Protein 1TCE (pdb70)

Radius of gyration: 13.01 Å; Cα contacts (8 Å, |Δi|>4): 260; chains: 2; bounding box: 36×29×28 Å

InterPro domains:
  IPR000980 SH2 domain [PF00017] (488-559)
  IPR000980 SH2 domain [PS50001] (488-579)
  IPR000980 SH2 domain [SM00252] (486-565)
  IPR006019 Phosphotyrosine interaction domain, Shc-like [PR00629] (157-172)
  IPR006019 Phosphotyrosine interaction domain, Shc-like [PR00629] (175-197)
  IPR006019 Phosphotyrosine interaction domain, Shc-like [PR00629] (200-211)
  IPR006019 Phosphotyrosine interaction domain, Shc-like [PR00629] (228-237)
  IPR006019 Phosphotyrosine interaction domain, Shc-like [PR00629] (251-279)
  IPR006019 Phosphotyrosine interaction domain, Shc-like [PR00629] (286-312)
  IPR006019 Phosphotyrosine interaction domain, Shc-like [cd01209] (146-317)
  IPR006020 PTB/PI domain [PF00640] (162-317)
  IPR006020 PTB/PI domain [PS01179] (156-339)
  IPR006020 PTB/PI domain [SM00462] (157-321)
  IPR011993 PH-like domain superfamily [G3DSA:2.30.29.30] (145-311)
  IPR035676 SH2 adaptor protein C, SH2 domain [cd09925] (480-583)
  IPR036860 SH2 domain superfamily [G3DSA:3.30.505.10] (480-583)
  IPR036860 SH2 domain superfamily [SSF55550] (471-576)
  IPR051235 Centrosomal Protein 152/SHC-Transforming Protein [PTHR10337] (5-363)

Nearest PDB structures (foldseek):
  1tce-assembly1_A  TM=1.009E+00  e=2.335E-24  Homo sapiens
  1mil-assembly1_A  TM=8.788E-01  e=1.804E-14  Homo sapiens
  6kc4-assembly6_K  TM=8.870E-01  e=4.475E-08  Homo sapiens
  7t1l-assembly1_A  TM=8.896E-01  e=7.047E-08  Homo sapiens
  2kk6-assembly1_A  TM=8.818E-01  e=2.123E-07  Homo sapiens

Secondary structure (DSSP, 8-state):
--HHHH-SSB--S--HHHHHHH--STTEE-EEE-SSSTT-EEEEEESSS-EEEE-SS-TTS--B-SS-B-SSHHHHHHHHHHHT-B--SSS---B--EE----S---/-------TT----

Structure (mmCIF, N/CA/C/O backbone):
data_1TCE
#
_entry.id   1TCE
#
_cell.length_a   1.000
_cell.length_b   1.000
_cell.length_c   1.000
_cell.angle_alpha   90.00
_cell.angle_beta   90.00
_cell.angle_gamma   90.00
#
_symmetry.space_group_name_H-M   'P 1'
#
loop_
_entity.id
_entity.type
_entity.pdbx_description
1 polymer SHC
2 polymer 'PHOSPHOPEPTIDE OF THE ZETA CHAIN OF T CELL RECEPTOR'
#
loop_
_atom_site.group_PDB
_atom_site.id
_atom_site.type_symbol
_atom_site.label_atom_id
_atom_site.label_alt_id
_atom_site.label_comp_id
_atom_site.label_asym_id
_atom_site.label_entity_id
_atom_site.label_seq_id
_atom_site.pdbx_PDB_ins_code
_atom_site.Cartn_x
_atom_site.Cartn_y
_atom_site.Cartn_z
_atom_site.occupancy
_atom_site.B_iso_or_equiv
_atom_site.auth_seq_id
_atom_site.auth_comp_id
_atom_site.a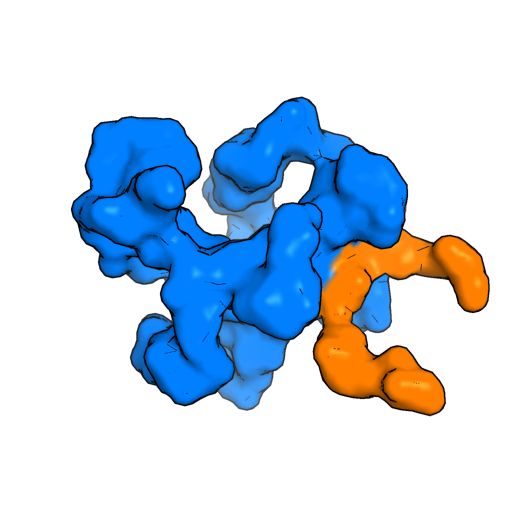uth_asym_id
_atom_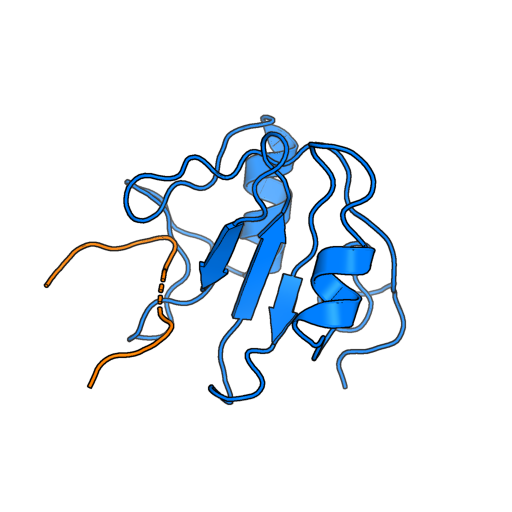site.auth_atom_id
_atom_site.pdbx_PDB_model_num
ATOM 1 N N . ALA A 1 1 ? -16.246 7.394 2.415 1.00 3.23 1 ALA A N 1
ATOM 2 C CA . ALA A 1 1 ? -15.698 8.441 1.508 1.00 2.52 1 ALA A CA 1
ATOM 3 C C . ALA A 1 1 ? -15.162 9.607 2.340 1.00 1.61 1 ALA A C 1
ATOM 4 O O . ALA A 1 1 ? -15.582 10.737 2.182 1.00 1.95 1 ALA A O 1
ATOM 13 N N . GLU A 1 2 ? -14.241 9.347 3.229 1.00 0.71 2 GLU A N 1
ATOM 14 C CA . GLU A 1 2 ? -13.689 10.451 4.067 1.00 0.91 2 GLU A CA 1
ATOM 15 C C . GLU A 1 2 ? -12.380 10.008 4.727 1.00 0.64 2 GLU A C 1
ATOM 16 O O . GLU A 1 2 ? -12.368 9.167 5.604 1.00 0.57 2 GLU A O 1
ATOM 28 N N . GLN A 1 3 ? -11.279 10.579 4.319 1.00 0.61 3 GLN A N 1
ATOM 29 C CA . GLN A 1 3 ? -9.968 10.207 4.927 1.00 0.50 3 GLN A CA 1
ATOM 30 C C . GLN A 1 3 ? -9.771 8.690 4.868 1.00 0.49 3 GLN A C 1
ATOM 31 O O . GLN A 1 3 ? -10.530 7.979 4.242 1.00 0.79 3 GLN A O 1
ATOM 45 N N . LEU A 1 4 ? -8.754 8.194 5.521 1.00 0.34 4 LEU A N 1
ATOM 46 C CA . LEU A 1 4 ? -8.496 6.723 5.515 1.00 0.33 4 LEU A CA 1
ATOM 47 C C . LEU A 1 4 ? -9.770 5.986 5.940 1.00 0.32 4 LEU A C 1
ATOM 48 O O . LEU A 1 4 ? -10.036 4.880 5.512 1.00 0.38 4 LEU A O 1
ATOM 64 N N . ARG A 1 5 ? -10.547 6.586 6.795 1.00 0.32 5 ARG A N 1
ATOM 65 C CA . ARG A 1 5 ? -11.794 5.924 7.278 1.00 0.34 5 ARG A CA 1
ATOM 66 C C . ARG A 1 5 ? -12.604 5.364 6.104 1.00 0.41 5 ARG A C 1
ATOM 67 O O . ARG A 1 5 ? -13.094 4.254 6.155 1.00 0.68 5 ARG A O 1
ATOM 88 N N . GLY A 1 6 ? -12.756 6.116 5.049 1.00 0.34 6 GLY A N 1
ATOM 89 C CA . GLY A 1 6 ? -13.543 5.604 3.891 1.00 0.41 6 GLY A CA 1
ATOM 90 C C . GLY A 1 6 ? -12.932 6.091 2.573 1.00 0.35 6 GLY A C 1
ATOM 91 O O . GLY A 1 6 ? -13.634 6.333 1.614 1.00 0.42 6 GLY A O 1
ATOM 95 N N . GLU A 1 7 ? -11.636 6.231 2.507 1.00 0.29 7 GLU A N 1
ATOM 96 C CA . GLU A 1 7 ? -11.012 6.695 1.234 1.00 0.27 7 GLU A CA 1
ATOM 97 C C . GLU A 1 7 ? -11.430 5.749 0.101 1.00 0.25 7 GLU A C 1
ATOM 98 O O . GLU A 1 7 ? -11.863 4.642 0.353 1.00 0.25 7 GLU A O 1
ATOM 110 N N . PRO A 1 8 ? -11.308 6.222 -1.113 1.00 0.27 8 PRO A N 1
ATOM 111 C CA . PRO A 1 8 ? -11.689 5.448 -2.287 1.00 0.29 8 PRO A CA 1
ATOM 112 C C . PRO A 1 8 ? -10.712 4.293 -2.550 1.00 0.28 8 PRO A C 1
ATOM 113 O O . PRO A 1 8 ? -11.011 3.393 -3.308 1.00 0.33 8 PRO A O 1
ATOM 124 N N . TRP A 1 9 ? -9.550 4.303 -1.948 1.00 0.25 9 TRP A N 1
ATOM 125 C CA . TRP A 1 9 ? -8.587 3.190 -2.202 1.00 0.25 9 TRP A CA 1
ATOM 126 C C . TRP A 1 9 ? -8.301 2.422 -0.907 1.00 0.22 9 TRP A C 1
ATOM 127 O O . TRP A 1 9 ? -7.927 1.266 -0.940 1.00 0.29 9 TRP A O 1
ATOM 148 N N . PHE A 1 10 ? -8.474 3.035 0.233 1.00 0.24 10 PHE A N 1
ATOM 149 C CA . PHE A 1 10 ? -8.208 2.300 1.505 1.00 0.21 10 PHE A CA 1
ATOM 150 C C . PHE A 1 10 ? -9.353 1.314 1.751 1.00 0.24 10 PHE A C 1
ATOM 151 O O . PHE A 1 10 ? -10.481 1.698 1.987 1.00 0.30 10 PHE A O 1
ATOM 168 N N . HIS A 1 11 ? -9.067 0.043 1.687 1.00 0.25 11 HIS A N 1
ATOM 169 C CA . HIS A 1 11 ? -10.132 -0.979 1.903 1.00 0.35 11 HIS A CA 1
ATOM 170 C C . HIS A 1 11 ? -10.243 -1.332 3.388 1.00 0.47 11 HIS A C 1
ATOM 171 O O . HIS A 1 11 ? -11.311 -1.635 3.879 1.00 1.48 11 HIS A O 1
ATOM 185 N N . GLY A 1 12 ? -9.155 -1.313 4.107 1.00 0.78 12 GLY A N 1
ATOM 186 C CA . GLY A 1 12 ? -9.221 -1.667 5.554 1.00 0.72 12 GLY A CA 1
ATOM 187 C C . GLY A 1 12 ? -8.560 -3.028 5.768 1.00 0.67 12 GLY A C 1
ATOM 188 O O . GLY A 1 12 ? -7.967 -3.585 4.865 1.00 1.17 12 GLY A O 1
ATOM 192 N N . LYS A 1 13 ? -8.657 -3.567 6.954 1.00 0.40 13 LYS A N 1
ATOM 193 C CA . LYS A 1 13 ? -8.037 -4.897 7.228 1.00 0.30 13 LYS A CA 1
ATOM 194 C C . LYS A 1 13 ? -8.494 -5.902 6.166 1.00 0.29 13 LYS A C 1
ATOM 195 O O . LYS A 1 13 ? -9.580 -6.443 6.233 1.00 0.39 13 LYS A O 1
ATOM 214 N N . LEU A 1 14 ? -7.672 -6.144 5.182 1.00 0.22 14 LEU A N 1
ATOM 215 C CA . LEU A 1 14 ? -8.047 -7.100 4.103 1.00 0.23 14 LEU A CA 1
ATOM 216 C C . LEU A 1 14 ? -7.268 -8.404 4.286 1.00 0.27 14 LEU A C 1
ATOM 217 O O . LEU A 1 14 ? -6.362 -8.492 5.091 1.00 0.29 14 LEU A O 1
ATOM 233 N N . SER A 1 15 ? -7.613 -9.418 3.542 1.00 0.32 15 SER A N 1
ATOM 234 C CA . SER A 1 15 ? -6.895 -10.717 3.667 1.00 0.39 15 SER A CA 1
ATOM 235 C C . SER A 1 15 ? -6.018 -10.933 2.433 1.00 0.35 15 SER A C 1
ATOM 236 O O . SER A 1 15 ? -5.990 -10.122 1.530 1.00 0.30 15 SER A O 1
ATOM 244 N N . ARG A 1 16 ? -5.297 -12.019 2.389 1.00 0.40 16 ARG A N 1
ATOM 245 C CA . ARG A 1 16 ? -4.418 -12.284 1.214 1.00 0.40 16 ARG A CA 1
ATOM 246 C C . ARG A 1 16 ? -5.256 -12.800 0.037 1.00 0.38 16 ARG A C 1
ATOM 247 O O . ARG A 1 16 ? -4.851 -12.713 -1.105 1.00 0.39 16 ARG A O 1
ATOM 268 N N . ARG A 1 17 ? -6.419 -13.337 0.300 1.00 0.39 17 ARG A N 1
ATOM 269 C CA . ARG A 1 17 ? -7.267 -13.853 -0.811 1.00 0.41 17 ARG A CA 1
ATOM 270 C C . ARG A 1 17 ? -8.165 -12.730 -1.332 1.00 0.36 17 ARG A C 1
ATOM 271 O O . ARG A 1 17 ? -8.355 -12.576 -2.522 1.00 0.36 17 ARG A O 1
ATOM 292 N N . GLU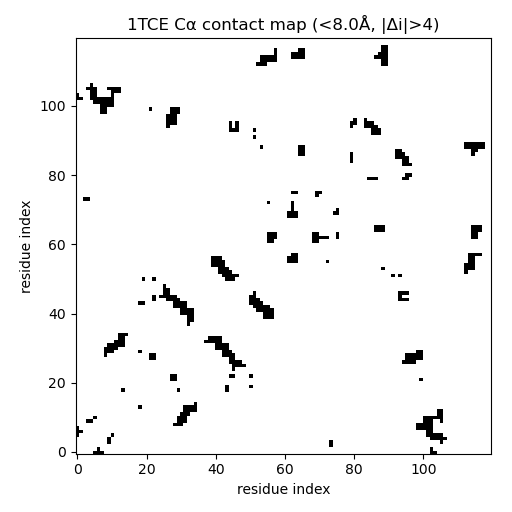 A 1 18 ? -8.718 -11.943 -0.451 1.00 0.34 18 GLU A N 1
ATOM 293 C CA . GLU A 1 18 ? -9.602 -10.831 -0.897 1.00 0.32 18 GLU A CA 1
ATOM 294 C C . GLU A 1 18 ? -8.758 -9.753 -1.579 1.00 0.26 18 GLU A C 1
ATOM 295 O O . GLU A 1 18 ? -9.047 -9.329 -2.680 1.00 0.25 18 GLU A O 1
ATOM 307 N N . ALA A 1 19 ? -7.717 -9.305 -0.930 1.00 0.25 19 ALA A N 1
ATOM 308 C CA . ALA A 1 19 ? -6.851 -8.252 -1.536 1.00 0.22 19 ALA A CA 1
ATOM 309 C C . ALA A 1 19 ? -6.405 -8.689 -2.934 1.00 0.22 19 ALA A C 1
ATOM 310 O O . ALA A 1 19 ? -6.526 -7.952 -3.892 1.00 0.21 19 ALA A O 1
ATOM 317 N N . GLU A 1 20 ? -5.887 -9.879 -3.059 1.00 0.26 20 GLU A N 1
ATOM 318 C CA . GLU A 1 20 ? -5.432 -10.357 -4.395 1.00 0.28 20 GLU A CA 1
ATOM 319 C C . GLU A 1 20 ? -6.631 -10.451 -5.342 1.00 0.28 20 GLU A C 1
ATOM 320 O O . GLU A 1 20 ? -6.502 -10.288 -6.540 1.00 0.31 20 GLU A O 1
ATOM 332 N N . ALA A 1 21 ? -7.796 -10.711 -4.817 1.00 0.28 21 ALA A N 1
ATOM 333 C CA . ALA A 1 21 ? -9.000 -10.816 -5.689 1.00 0.31 21 ALA A CA 1
ATOM 334 C C . ALA A 1 21 ? -9.350 -9.436 -6.254 1.00 0.30 21 ALA A C 1
ATOM 335 O O . ALA A 1 21 ? -9.929 -9.319 -7.316 1.00 0.33 21 ALA A O 1
ATOM 342 N N . LEU A 1 22 ? -9.007 -8.390 -5.552 1.00 0.27 22 LEU A N 1
ATOM 343 C CA . LEU A 1 22 ? -9.324 -7.022 -6.051 1.00 0.29 22 LEU A CA 1
ATOM 344 C C . LEU A 1 22 ? -8.438 -6.690 -7.255 1.00 0.28 22 LEU A C 1
ATOM 345 O O . LEU A 1 22 ? -8.798 -5.891 -8.098 1.00 0.34 22 LEU A O 1
ATOM 361 N N . LEU A 1 23 ? -7.282 -7.291 -7.347 1.00 0.27 23 LEU A N 1
ATOM 362 C CA . LEU A 1 23 ? -6.384 -7.000 -8.500 1.00 0.29 23 LEU A CA 1
ATOM 363 C C . LEU A 1 23 ? -6.877 -7.757 -9.736 1.00 0.32 23 LEU A C 1
ATOM 364 O O . LEU A 1 23 ? -6.419 -8.842 -10.035 1.00 0.42 23 LEU A O 1
ATOM 380 N N . GLN A 1 24 ? -7.807 -7.192 -10.457 1.00 0.36 24 GLN A N 1
ATOM 381 C CA . GLN A 1 24 ? -8.325 -7.878 -11.674 1.00 0.40 24 GLN A CA 1
ATOM 382 C C . GLN A 1 24 ? -7.520 -7.423 -12.893 1.00 0.37 24 GLN A C 1
ATOM 383 O O . GLN A 1 24 ? -7.336 -8.163 -13.839 1.00 0.42 24 GLN A O 1
ATOM 397 N N . LEU A 1 25 ? -7.036 -6.211 -12.876 1.00 0.35 25 LEU A N 1
ATOM 398 C CA . LEU A 1 25 ? -6.239 -5.709 -14.030 1.00 0.39 25 LEU A CA 1
ATOM 399 C C . LEU A 1 25 ? -4.839 -5.325 -13.548 1.00 0.35 25 LEU A C 1
ATOM 400 O O . LEU A 1 25 ? -4.660 -4.871 -12.436 1.00 0.42 25 LEU A O 1
ATOM 416 N N . ASN A 1 26 ? -3.845 -5.498 -14.375 1.00 0.40 26 ASN A N 1
ATOM 417 C CA . ASN A 1 26 ? -2.463 -5.135 -13.956 1.00 0.39 26 ASN A CA 1
ATOM 418 C C . ASN A 1 26 ? -2.376 -3.618 -13.782 1.00 0.33 26 ASN A C 1
ATOM 419 O O . ASN A 1 26 ? -2.165 -2.885 -14.728 1.00 0.37 26 ASN A O 1
ATOM 430 N N . GLY A 1 27 ? -2.543 -3.139 -12.579 1.00 0.29 27 GLY A N 1
ATOM 431 C CA . GLY A 1 27 ? -2.476 -1.668 -12.346 1.00 0.27 27 GLY A CA 1
ATOM 432 C C . GLY A 1 27 ? -3.388 -1.278 -11.175 1.00 0.23 27 GLY A C 1
ATOM 433 O O . GLY A 1 27 ? -3.229 -0.230 -10.581 1.00 0.23 27 GLY A O 1
ATOM 437 N N . ASP A 1 28 ? -4.342 -2.107 -10.835 1.00 0.23 28 ASP A N 1
ATOM 438 C CA . ASP A 1 28 ? -5.250 -1.769 -9.703 1.00 0.21 28 ASP A CA 1
ATOM 439 C C . ASP A 1 28 ? -4.470 -1.856 -8.391 1.00 0.20 28 ASP A C 1
ATOM 440 O O . ASP A 1 28 ? -3.568 -2.656 -8.250 1.00 0.22 28 ASP A O 1
ATOM 449 N N . PHE A 1 29 ? -4.802 -1.039 -7.429 1.00 0.19 29 PHE A N 1
ATOM 450 C CA . PHE A 1 29 ? -4.065 -1.088 -6.135 1.00 0.20 29 PHE A CA 1
ATOM 451 C C . PHE A 1 29 ? -5.017 -0.791 -4.976 1.00 0.20 29 PHE A C 1
ATOM 452 O O . PHE A 1 29 ? -6.166 -0.440 -5.169 1.00 0.25 29 PHE A O 1
ATOM 469 N N . LEU A 1 30 ? -4.538 -0.930 -3.772 1.00 0.16 30 LEU A N 1
ATOM 470 C CA . LEU A 1 30 ? -5.391 -0.663 -2.581 1.00 0.17 30 LEU A CA 1
ATOM 471 C C . LEU A 1 30 ? -4.530 -0.779 -1.324 1.00 0.15 30 LEU A C 1
ATOM 472 O O . LEU A 1 30 ? -3.551 -1.495 -1.299 1.00 0.16 30 LEU A O 1
ATOM 488 N N . VAL A 1 31 ? -4.882 -0.084 -0.283 1.00 0.17 31 VAL A N 1
ATOM 489 C CA . VAL A 1 31 ? -4.078 -0.163 0.965 1.00 0.16 31 VAL A CA 1
ATOM 490 C C . VAL A 1 31 ? -4.878 -0.916 2.025 1.00 0.18 31 VAL A C 1
ATOM 491 O O . VAL A 1 31 ? -6.089 -0.859 2.057 1.00 0.29 31 VAL A O 1
ATOM 504 N N . ARG A 1 32 ? -4.216 -1.624 2.892 1.00 0.14 32 ARG A N 1
ATOM 505 C CA . ARG A 1 32 ? -4.948 -2.374 3.948 1.00 0.16 32 ARG A CA 1
ATOM 506 C C . ARG A 1 32 ? -4.140 -2.361 5.242 1.00 0.17 32 ARG A C 1
ATOM 507 O O . ARG A 1 32 ? -3.055 -1.817 5.306 1.00 0.22 32 ARG A O 1
ATOM 528 N N . GLU A 1 33 ? -4.662 -2.958 6.275 1.00 0.20 33 GLU A N 1
ATOM 529 C CA . GLU A 1 33 ? -3.928 -2.985 7.571 1.00 0.23 33 GLU A CA 1
ATOM 530 C C . GLU A 1 33 ? -3.330 -4.376 7.788 1.00 0.26 33 GLU A C 1
ATOM 531 O O . GLU A 1 33 ? -4.027 -5.371 7.770 1.00 0.37 33 GLU A O 1
ATOM 543 N N . SER A 1 34 ? -2.044 -4.453 7.993 1.00 0.26 34 SER A N 1
ATOM 544 C CA . SER A 1 34 ? -1.403 -5.780 8.213 1.00 0.30 34 SER A CA 1
ATOM 545 C C . SER A 1 34 ? -2.113 -6.502 9.361 1.00 0.38 34 SER A C 1
ATOM 546 O O . SER A 1 34 ? -2.043 -6.091 10.502 1.00 0.86 34 SER A O 1
ATOM 554 N N . THR A 1 35 ? -2.800 -7.572 9.068 1.00 0.44 35 THR A N 1
ATOM 555 C CA . THR A 1 35 ? -3.517 -8.315 10.143 1.00 0.44 35 THR A CA 1
ATOM 556 C C . THR A 1 35 ? -2.505 -8.884 11.141 1.00 0.47 35 THR A C 1
ATOM 557 O O . THR A 1 35 ? -2.626 -8.697 12.335 1.00 0.64 35 THR A O 1
ATOM 568 N N . THR A 1 36 ? -1.508 -9.578 10.664 1.00 0.57 36 THR A N 1
ATOM 569 C CA . THR A 1 36 ? -0.493 -10.155 11.590 1.00 0.62 36 THR A CA 1
ATOM 570 C C . THR A 1 36 ? 0.289 -9.024 12.260 1.00 0.54 36 THR A C 1
ATOM 571 O O . THR A 1 36 ? 0.748 -9.149 13.378 1.00 0.62 36 THR A O 1
ATOM 582 N N . THR A 1 37 ? 0.445 -7.919 11.584 1.00 0.45 37 THR A N 1
ATOM 583 C CA . THR A 1 37 ? 1.195 -6.778 12.179 1.00 0.42 37 THR A CA 1
ATOM 584 C C . THR A 1 37 ? 0.211 -5.655 12.543 1.00 0.41 37 THR A C 1
ATOM 585 O O . THR A 1 37 ? -0.086 -4.818 11.714 1.00 0.43 37 THR A O 1
ATOM 596 N N . PRO A 1 38 ? -0.275 -5.660 13.765 1.00 0.53 38 PRO A N 1
ATOM 597 C CA . PRO A 1 38 ? -1.217 -4.644 14.212 1.00 0.57 38 PRO A CA 1
ATOM 598 C C . PRO A 1 38 ? -0.516 -3.286 14.307 1.00 0.52 38 PRO A C 1
ATOM 599 O O . PRO A 1 38 ? 0.439 -3.117 15.039 1.00 0.58 38 PRO A O 1
ATOM 610 N N . GLY A 1 39 ? -0.976 -2.322 13.558 1.00 0.46 39 GLY A N 1
ATOM 611 C CA . GLY A 1 39 ? -0.332 -0.978 13.588 1.00 0.45 39 GLY A CA 1
ATOM 612 C C . GLY A 1 39 ? 0.578 -0.843 12.368 1.00 0.38 39 GLY A C 1
ATOM 613 O O . GLY A 1 39 ? 1.615 -0.212 12.417 1.00 0.47 39 GLY A O 1
ATOM 617 N N . GLN A 1 40 ? 0.197 -1.444 11.274 1.00 0.29 40 GLN A N 1
ATOM 618 C CA . GLN A 1 40 ? 1.032 -1.370 10.044 1.00 0.25 40 GLN A CA 1
ATOM 619 C C . GLN A 1 40 ? 0.126 -1.243 8.818 1.00 0.22 40 GLN A C 1
ATOM 620 O O . GLN A 1 40 ? -1.030 -1.617 8.846 1.00 0.27 40 GLN A O 1
ATOM 634 N N . TYR A 1 41 ? 0.645 -0.728 7.739 1.00 0.20 41 TYR A N 1
ATOM 635 C CA . TYR A 1 41 ? -0.176 -0.586 6.506 1.00 0.18 41 TYR A CA 1
ATOM 636 C C . TYR A 1 41 ? 0.482 -1.387 5.382 1.00 0.19 41 TYR A C 1
ATOM 637 O O . TYR A 1 41 ? 1.625 -1.783 5.480 1.00 0.24 41 TYR A O 1
ATOM 655 N N . VAL A 1 42 ? -0.227 -1.634 4.318 1.00 0.18 42 VAL A N 1
ATOM 656 C CA . VAL A 1 42 ? 0.359 -2.413 3.195 1.00 0.21 42 VAL A CA 1
ATOM 657 C C . VAL A 1 42 ? -0.250 -1.937 1.874 1.00 0.18 42 VAL A C 1
ATOM 658 O O . VAL A 1 42 ? -1.301 -1.332 1.847 1.00 0.21 42 VAL A O 1
ATOM 671 N N . LEU A 1 43 ? 0.400 -2.206 0.778 1.00 0.16 43 LEU A N 1
ATOM 672 C CA . LEU A 1 43 ? -0.145 -1.773 -0.535 1.00 0.16 43 LEU A CA 1
ATOM 673 C C . LEU A 1 43 ? -0.166 -2.967 -1.487 1.00 0.16 43 LEU A C 1
ATOM 674 O O . LEU A 1 43 ? 0.853 -3.374 -2.010 1.00 0.17 43 LEU A O 1
ATOM 690 N N . THR A 1 44 ? -1.320 -3.531 -1.710 1.00 0.16 44 THR A N 1
ATOM 691 C CA . THR A 1 44 ? -1.420 -4.701 -2.627 1.00 0.17 44 THR A CA 1
ATOM 692 C C . THR A 1 44 ? -1.781 -4.213 -4.031 1.00 0.17 44 THR A C 1
ATOM 693 O O . THR A 1 44 ? -2.939 -4.134 -4.390 1.00 0.21 44 THR A O 1
ATOM 704 N N . GLY A 1 45 ? -0.803 -3.880 -4.828 1.00 0.17 45 GLY A N 1
ATOM 705 C CA . GLY A 1 45 ? -1.102 -3.391 -6.205 1.00 0.20 45 GLY A CA 1
ATOM 706 C C . GLY A 1 45 ? -0.446 -4.311 -7.236 1.00 0.22 45 GLY A C 1
ATOM 707 O O . GLY A 1 45 ? 0.686 -4.724 -7.082 1.00 0.43 45 GLY A O 1
ATOM 711 N N . SER A 1 46 ? -1.147 -4.633 -8.289 1.00 0.27 46 SER A N 1
ATOM 712 C CA . SER A 1 46 ? -0.563 -5.522 -9.331 1.00 0.29 46 SER A CA 1
ATOM 713 C C . SER A 1 46 ? 0.249 -4.681 -10.318 1.00 0.30 46 SER A C 1
ATOM 714 O O . SER A 1 46 ? -0.186 -3.638 -10.765 1.00 0.39 46 SER A O 1
ATOM 722 N N . GLN A 1 47 ? 1.427 -5.125 -10.660 1.00 0.34 47 GLN A N 1
ATOM 723 C CA . GLN A 1 47 ? 2.267 -4.350 -11.616 1.00 0.41 47 GLN A CA 1
ATOM 724 C C . GLN A 1 47 ? 2.218 -5.015 -12.993 1.00 0.56 47 GLN A C 1
ATOM 725 O O . GLN A 1 47 ? 2.309 -4.362 -14.014 1.00 1.52 47 GLN A O 1
ATOM 739 N N . SER A 1 48 ? 2.075 -6.312 -13.029 1.00 0.69 48 SER A N 1
ATOM 740 C CA . SER A 1 48 ? 2.020 -7.023 -14.337 1.00 0.63 48 SER A CA 1
ATOM 741 C C . SER A 1 48 ? 1.879 -8.526 -14.088 1.00 0.64 48 SER A C 1
ATOM 742 O O . SER A 1 48 ? 2.723 -9.311 -14.472 1.00 0.76 48 SER A O 1
ATOM 750 N N . GLY A 1 49 ? 0.821 -8.931 -13.441 1.00 0.64 49 GLY A N 1
ATOM 751 C CA . GLY A 1 49 ? 0.629 -10.381 -13.159 1.00 0.74 49 GLY A CA 1
ATOM 752 C C . GLY A 1 49 ? 1.491 -10.786 -11.961 1.00 0.74 49 GLY A C 1
ATOM 753 O O . GLY A 1 49 ? 1.913 -11.919 -11.841 1.00 1.00 49 GLY A O 1
ATOM 757 N N . GLN A 1 50 ? 1.759 -9.866 -11.073 1.00 0.57 50 GLN A N 1
ATOM 758 C CA . GLN A 1 50 ? 2.596 -10.192 -9.887 1.00 0.68 50 GLN A CA 1
ATOM 759 C C . GLN A 1 50 ? 2.292 -9.192 -8.762 1.00 0.57 50 GLN A C 1
ATOM 760 O O . GLN A 1 50 ? 2.989 -8.210 -8.607 1.00 0.79 50 GLN A O 1
ATOM 774 N N . PRO A 1 51 ? 1.255 -9.468 -8.012 1.00 0.42 51 PRO A N 1
ATOM 775 C CA . PRO A 1 51 ? 0.848 -8.606 -6.911 1.00 0.42 51 PRO A CA 1
ATOM 776 C C . PRO A 1 51 ? 2.052 -8.251 -6.035 1.00 0.33 51 PRO A C 1
ATOM 777 O O . PRO A 1 51 ? 2.911 -9.071 -5.780 1.00 0.47 51 PRO A O 1
ATOM 788 N N . LYS A 1 52 ? 2.117 -7.033 -5.569 1.00 0.32 52 LYS A N 1
ATOM 789 C CA . LYS A 1 52 ? 3.261 -6.622 -4.707 1.00 0.26 52 LYS A CA 1
ATOM 790 C C . LYS A 1 52 ? 2.725 -5.976 -3.428 1.00 0.21 52 LYS A C 1
ATOM 791 O O . LYS A 1 52 ? 2.019 -4.988 -3.471 1.00 0.22 52 LYS A O 1
ATOM 810 N N . HIS A 1 53 ? 3.057 -6.524 -2.291 1.00 0.21 53 HIS A N 1
ATOM 811 C CA . HIS A 1 53 ? 2.569 -5.938 -1.010 1.00 0.19 53 HIS A CA 1
ATOM 812 C C . HIS A 1 53 ? 3.715 -5.188 -0.324 1.00 0.19 53 HIS A C 1
ATOM 813 O O . HIS A 1 53 ? 4.671 -5.783 0.132 1.00 0.32 53 HIS A O 1
ATOM 827 N N . LEU A 1 54 ? 3.628 -3.887 -0.246 1.00 0.18 54 LEU A N 1
ATOM 828 C CA . LEU A 1 54 ? 4.718 -3.107 0.413 1.00 0.19 54 LEU A CA 1
ATOM 829 C C . LEU A 1 54 ? 4.174 -2.445 1.683 1.00 0.17 54 LEU A C 1
ATOM 830 O O . LEU A 1 54 ? 3.071 -1.945 1.705 1.00 0.17 54 LEU A O 1
ATOM 846 N N . LEU A 1 55 ? 4.935 -2.427 2.743 1.00 0.18 55 LEU A N 1
ATOM 847 C CA . LEU A 1 55 ? 4.432 -1.791 3.995 1.00 0.18 55 LEU A CA 1
ATOM 848 C C . LEU A 1 55 ? 4.545 -0.272 3.869 1.00 0.20 55 LEU A C 1
ATOM 849 O O . LEU A 1 55 ? 5.608 0.267 3.632 1.00 0.24 55 LEU A O 1
ATOM 865 N N . LEU A 1 56 ? 3.449 0.419 4.017 1.00 0.20 56 LEU A N 1
ATOM 866 C CA . LEU A 1 56 ? 3.475 1.903 3.899 1.00 0.24 56 LEU A CA 1
ATOM 867 C C . LEU A 1 56 ? 4.222 2.518 5.090 1.00 0.28 56 LEU A C 1
ATOM 868 O O . LEU A 1 56 ? 4.687 3.637 5.022 1.00 0.62 56 LEU A O 1
ATOM 884 N N . VAL A 1 57 ? 4.353 1.802 6.177 1.00 0.36 57 VAL A N 1
ATOM 885 C CA . VAL A 1 57 ? 5.083 2.370 7.349 1.00 0.38 57 VAL A CA 1
ATOM 886 C C . VAL A 1 57 ? 6.305 1.504 7.656 1.00 0.38 57 VAL A C 1
ATOM 887 O O . VAL A 1 57 ? 6.202 0.310 7.854 1.00 0.45 57 VAL A O 1
ATOM 900 N N . ASP A 1 58 ? 7.462 2.102 7.697 1.00 0.40 58 ASP A N 1
ATOM 901 C CA . ASP A 1 58 ? 8.699 1.329 7.992 1.00 0.45 58 ASP A CA 1
ATOM 902 C C . ASP A 1 58 ? 8.637 0.817 9.435 1.00 0.45 58 ASP A C 1
ATOM 903 O O . ASP A 1 58 ? 7.727 1.151 10.164 1.00 0.43 58 ASP A O 1
ATOM 912 N N . PRO A 1 59 ? 9.609 0.019 9.803 1.00 0.52 59 PRO A N 1
ATOM 913 C CA . PRO A 1 59 ? 9.687 -0.544 11.148 1.00 0.56 59 PRO A CA 1
ATOM 914 C C . PRO A 1 59 ? 9.668 0.562 12.216 1.00 0.54 59 PRO A C 1
ATOM 915 O O . PRO A 1 59 ? 9.381 0.307 13.369 1.00 0.59 59 PRO A O 1
ATOM 926 N N . GLU A 1 60 ? 9.970 1.784 11.855 1.00 0.50 60 GLU A N 1
ATOM 927 C CA . GLU A 1 60 ? 9.962 2.878 12.871 1.00 0.53 60 GLU A CA 1
ATOM 928 C C . GLU A 1 60 ? 8.815 3.849 12.579 1.00 0.47 60 GLU A C 1
ATOM 929 O O . GLU A 1 60 ? 8.934 5.042 12.774 1.00 0.47 60 GLU A O 1
ATOM 941 N N . GLY A 1 61 ? 7.700 3.339 12.126 1.00 0.44 61 GLY A N 1
ATOM 942 C CA . GLY A 1 61 ? 6.529 4.215 11.826 1.00 0.42 61 GLY A CA 1
ATOM 943 C C . GLY A 1 61 ? 6.959 5.394 10.950 1.00 0.39 61 GLY A C 1
ATOM 944 O O . GLY A 1 61 ? 6.994 6.525 11.394 1.00 0.42 61 GLY A O 1
ATOM 948 N N . VAL A 1 62 ? 7.281 5.148 9.708 1.00 0.35 62 VAL A N 1
ATOM 949 C CA . VAL A 1 62 ? 7.699 6.271 8.820 1.00 0.34 62 VAL A CA 1
ATOM 950 C C . VAL A 1 62 ? 7.472 5.891 7.353 1.00 0.27 62 VAL A C 1
ATOM 951 O O . VAL A 1 62 ? 8.167 5.066 6.795 1.00 0.36 62 VAL A O 1
ATOM 964 N N . VAL A 1 63 ? 6.502 6.496 6.722 1.00 0.26 63 VAL A N 1
ATOM 965 C CA . VAL A 1 63 ? 6.228 6.180 5.291 1.00 0.25 63 VAL A CA 1
ATOM 966 C C . VAL A 1 63 ? 7.206 6.959 4.408 1.00 0.28 63 VAL A C 1
ATOM 967 O O . VAL A 1 63 ? 7.376 8.151 4.564 1.00 0.38 63 VAL A O 1
ATOM 980 N N . ARG A 1 64 ? 7.854 6.302 3.484 1.00 0.26 64 ARG A N 1
ATOM 981 C CA . ARG A 1 64 ? 8.816 7.023 2.604 1.00 0.32 64 ARG A CA 1
ATOM 982 C C . ARG A 1 64 ? 9.103 6.181 1.363 1.00 0.39 64 ARG A C 1
ATOM 983 O O . ARG A 1 64 ? 8.518 5.137 1.160 1.00 0.82 64 ARG A O 1
ATOM 1004 N N . THR A 1 65 ? 9.997 6.630 0.526 1.00 0.29 65 THR A N 1
ATOM 1005 C CA . THR A 1 65 ? 10.319 5.858 -0.705 1.00 0.30 65 THR A CA 1
ATOM 1006 C C . THR A 1 65 ? 11.839 5.784 -0.872 1.00 0.34 65 THR A C 1
ATOM 1007 O O . THR A 1 65 ? 12.584 5.973 0.069 1.00 0.37 65 THR A O 1
ATOM 1018 N N . LYS A 1 66 ? 12.307 5.509 -2.061 1.00 0.41 66 LYS A N 1
ATOM 1019 C CA . LYS A 1 66 ? 13.778 5.424 -2.282 1.00 0.50 66 LYS A CA 1
ATOM 1020 C C . LYS A 1 66 ? 14.449 6.708 -1.786 1.00 0.48 66 LYS A C 1
ATOM 1021 O O . LYS A 1 66 ? 15.599 6.706 -1.395 1.00 0.57 66 LYS A O 1
ATOM 1040 N N . ASP A 1 67 ? 13.742 7.806 -1.798 1.00 0.45 67 ASP A N 1
ATOM 1041 C CA . ASP A 1 67 ? 14.345 9.083 -1.326 1.00 0.51 67 ASP A CA 1
ATOM 1042 C C . ASP A 1 67 ? 13.245 10.128 -1.128 1.00 0.51 67 ASP A C 1
ATOM 1043 O O . ASP A 1 67 ? 13.364 11.257 -1.562 1.00 0.65 67 ASP A O 1
ATOM 1052 N N . HIS A 1 68 ? 12.174 9.765 -0.475 1.00 0.46 68 HIS A N 1
ATOM 1053 C CA . HIS A 1 68 ? 11.073 10.744 -0.253 1.00 0.49 68 HIS A CA 1
ATOM 1054 C C . HIS A 1 68 ? 10.350 10.416 1.055 1.00 0.50 68 HIS A C 1
ATOM 1055 O O . HIS A 1 68 ? 10.669 9.456 1.728 1.00 0.94 68 HIS A O 1
ATOM 1069 N N . ARG A 1 69 ? 9.378 11.207 1.418 1.00 0.35 69 ARG A N 1
ATOM 1070 C CA . ARG A 1 69 ? 8.633 10.943 2.682 1.00 0.31 69 ARG A CA 1
ATOM 1071 C C . ARG A 1 69 ? 7.159 11.300 2.484 1.00 0.30 69 ARG A C 1
ATOM 1072 O O . ARG A 1 69 ? 6.807 12.055 1.599 1.00 0.48 69 ARG A O 1
ATOM 1093 N N . PHE A 1 70 ? 6.293 10.765 3.300 1.00 0.27 70 PHE A N 1
ATOM 1094 C CA . PHE A 1 70 ? 4.844 11.078 3.155 1.00 0.25 70 PHE A CA 1
ATOM 1095 C C . PHE A 1 70 ? 4.285 11.540 4.501 1.00 0.28 70 PHE A C 1
ATOM 1096 O O . PHE A 1 70 ? 4.168 10.769 5.434 1.00 0.30 70 PHE A O 1
ATOM 1113 N N . GLU A 1 71 ? 3.943 12.797 4.605 1.00 0.31 71 GLU A N 1
ATOM 1114 C CA . GLU A 1 71 ? 3.390 13.326 5.886 1.00 0.35 71 GLU A CA 1
ATOM 1115 C C . GLU A 1 71 ? 2.228 12.444 6.348 1.00 0.33 71 GLU A C 1
ATOM 1116 O O . GLU A 1 71 ? 1.941 12.347 7.525 1.00 0.36 71 GLU A O 1
ATOM 1128 N N . SER A 1 72 ? 1.561 11.796 5.433 1.00 0.28 72 SER A N 1
ATOM 1129 C CA . SER A 1 72 ? 0.424 10.919 5.819 1.00 0.27 72 SER A CA 1
ATOM 1130 C C . SER A 1 72 ? 0.302 9.791 4.798 1.00 0.23 72 SER A C 1
ATOM 1131 O O . SER A 1 72 ? 0.692 9.933 3.656 1.00 0.21 72 SER A O 1
ATOM 1139 N N . VAL A 1 73 ? -0.233 8.672 5.192 1.00 0.22 73 VAL A N 1
ATOM 1140 C CA . VAL A 1 73 ? -0.370 7.546 4.228 1.00 0.20 73 VAL A CA 1
ATOM 1141 C C . VAL A 1 73 ? -1.245 7.994 3.059 1.00 0.18 73 VAL A C 1
ATOM 1142 O O . VAL A 1 73 ? -1.020 7.622 1.925 1.00 0.16 73 VAL A O 1
ATOM 1155 N N . SER A 1 74 ? -2.236 8.801 3.320 1.00 0.19 74 SER A N 1
ATOM 1156 C CA . SER A 1 74 ? -3.105 9.282 2.213 1.00 0.20 74 SER A CA 1
ATOM 1157 C C . SER A 1 74 ? -2.256 10.134 1.271 1.00 0.19 74 SER A C 1
ATOM 1158 O O . SER A 1 74 ? -2.446 10.135 0.071 1.00 0.20 74 SER A O 1
ATOM 1166 N N . HIS A 1 75 ? -1.307 10.848 1.812 1.00 0.19 75 HIS A N 1
ATOM 1167 C CA . HIS A 1 75 ? -0.422 11.690 0.962 1.00 0.20 75 HIS A CA 1
ATOM 1168 C C . HIS A 1 75 ? 0.446 10.780 0.085 1.00 0.18 75 HIS A C 1
ATOM 1169 O O . HIS A 1 75 ? 0.886 11.164 -0.979 1.00 0.21 75 HIS A O 1
ATOM 1183 N N . LEU A 1 76 ? 0.696 9.575 0.529 1.00 0.16 76 LEU A N 1
ATOM 1184 C CA . LEU A 1 76 ? 1.534 8.633 -0.267 1.00 0.15 76 LEU A CA 1
ATOM 1185 C C . LEU A 1 76 ? 0.759 8.162 -1.500 1.00 0.15 76 LEU A C 1
ATOM 1186 O O . LEU A 1 76 ? 1.252 8.218 -2.609 1.00 0.16 76 LEU A O 1
ATOM 1202 N N . ILE A 1 77 ? -0.439 7.684 -1.318 1.00 0.17 77 ILE A N 1
ATOM 1203 C CA . ILE A 1 77 ? -1.224 7.192 -2.486 1.00 0.19 77 ILE A CA 1
ATOM 1204 C C . ILE A 1 77 ? -1.550 8.352 -3.429 1.00 0.21 77 ILE A C 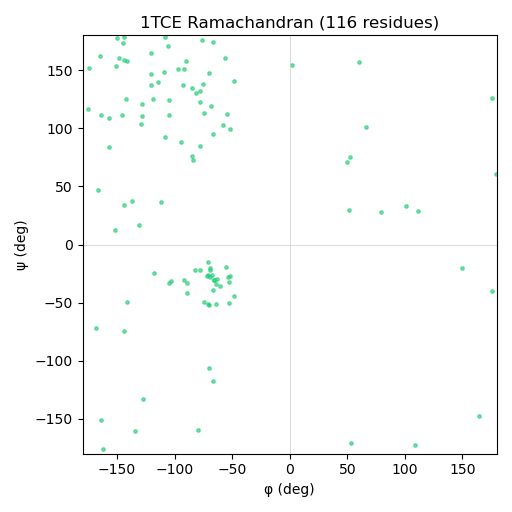1
ATOM 1205 O O . ILE A 1 77 ? -1.670 8.176 -4.625 1.00 0.24 77 ILE A O 1
ATOM 1221 N N . SER A 1 78 ? -1.697 9.537 -2.905 1.00 0.23 78 SER A N 1
ATOM 1222 C CA . SER A 1 78 ? -2.019 10.701 -3.779 1.00 0.27 78 SER A CA 1
ATOM 1223 C C . SER A 1 78 ? -0.738 11.245 -4.422 1.00 0.26 78 SER A C 1
ATOM 1224 O O . SER A 1 78 ? -0.781 11.908 -5.440 1.00 0.29 78 SER A O 1
ATOM 1232 N N . TYR A 1 79 ? 0.402 10.975 -3.844 1.00 0.23 79 TYR A N 1
ATOM 1233 C CA . TYR A 1 79 ? 1.672 11.482 -4.435 1.00 0.24 79 TYR A CA 1
ATOM 1234 C C . TYR A 1 79 ? 2.014 10.664 -5.680 1.00 0.24 79 TYR A C 1
ATOM 1235 O O . TYR A 1 79 ? 2.299 11.202 -6.731 1.00 0.28 79 TYR A O 1
ATOM 1253 N N . HIS A 1 80 ? 1.988 9.366 -5.567 1.00 0.21 80 HIS A N 1
ATOM 1254 C CA . HIS A 1 80 ? 2.311 8.509 -6.740 1.00 0.23 80 HIS A CA 1
ATOM 1255 C C . HIS A 1 80 ? 1.233 8.680 -7.811 1.00 0.26 80 HIS A C 1
ATOM 1256 O O . HIS A 1 80 ? 1.519 8.715 -8.991 1.00 0.29 80 HIS A O 1
ATOM 1270 N N . MET A 1 81 ? -0.005 8.787 -7.411 1.00 0.26 81 MET A N 1
ATOM 1271 C CA . MET A 1 81 ? -1.096 8.955 -8.412 1.00 0.30 81 MET A CA 1
ATOM 1272 C C . MET A 1 81 ? -1.000 10.340 -9.062 1.00 0.32 81 MET A C 1
ATOM 1273 O O . MET A 1 81 ? -1.504 10.560 -10.145 1.00 0.36 81 MET A O 1
ATOM 1287 N N . ASP A 1 82 ? -0.364 11.280 -8.411 1.00 0.31 82 ASP A N 1
ATOM 1288 C CA . ASP A 1 82 ? -0.250 12.644 -8.999 1.00 0.35 82 ASP A CA 1
ATOM 1289 C C . ASP A 1 82 ? 0.727 12.626 -10.178 1.00 0.36 82 ASP A C 1
ATOM 1290 O O . ASP A 1 82 ? 0.636 13.435 -11.080 1.00 0.40 82 ASP A O 1
ATOM 1299 N N . ASN A 1 83 ? 1.664 11.716 -10.182 1.00 0.37 83 ASN A N 1
ATOM 1300 C CA . ASN A 1 83 ? 2.640 11.667 -11.310 1.00 0.44 83 ASN A CA 1
ATOM 1301 C C . ASN A 1 83 ? 2.766 10.236 -11.851 1.00 0.40 83 ASN A C 1
ATOM 1302 O O . ASN A 1 83 ? 3.700 9.922 -12.562 1.00 0.42 83 ASN A O 1
ATOM 1313 N N . HIS A 1 84 ? 1.835 9.370 -11.534 1.00 0.36 84 HIS A N 1
ATOM 1314 C CA . HIS A 1 84 ? 1.908 7.969 -12.042 1.00 0.39 84 HIS A CA 1
ATOM 1315 C C . HIS A 1 84 ? 3.286 7.373 -11.736 1.00 0.34 84 HIS A C 1
ATOM 1316 O O . HIS A 1 84 ? 3.781 6.530 -12.457 1.00 0.40 84 HIS A O 1
ATOM 1330 N N . LEU A 1 85 ? 3.913 7.805 -10.675 1.00 0.29 85 LEU A N 1
ATOM 1331 C CA . LEU A 1 85 ? 5.259 7.261 -10.336 1.00 0.27 85 LEU A CA 1
ATOM 1332 C C . LEU A 1 85 ? 5.102 6.031 -9.433 1.00 0.23 85 LEU A C 1
ATOM 1333 O O . LEU A 1 85 ? 4.091 5.873 -8.780 1.00 0.22 85 LEU A O 1
ATOM 1349 N N . PRO A 1 86 ? 6.111 5.194 -9.424 1.00 0.24 86 PRO A N 1
ATOM 1350 C CA . PRO A 1 86 ? 6.101 3.983 -8.616 1.00 0.23 86 PRO A CA 1
ATOM 1351 C C . PRO A 1 86 ? 6.365 4.323 -7.147 1.00 0.21 86 PRO A C 1
ATOM 1352 O O . PRO A 1 86 ? 6.623 5.458 -6.798 1.00 0.24 86 PRO A O 1
ATOM 1363 N N . ILE A 1 87 ? 6.315 3.344 -6.287 1.00 0.21 87 ILE A N 1
ATOM 1364 C CA . ILE A 1 87 ? 6.577 3.603 -4.845 1.00 0.21 87 ILE A CA 1
ATOM 1365 C C . ILE A 1 87 ? 7.971 3.084 -4.496 1.00 0.22 87 ILE A C 1
ATOM 1366 O O . ILE A 1 87 ? 8.666 3.647 -3.674 1.00 0.25 87 ILE A O 1
ATOM 1382 N N . ILE A 1 88 ? 8.384 2.017 -5.131 1.00 0.22 88 ILE A N 1
ATOM 1383 C CA . ILE A 1 88 ? 9.733 1.446 -4.864 1.00 0.24 88 ILE A CA 1
ATOM 1384 C C . ILE A 1 88 ? 9.845 1.034 -3.394 1.00 0.27 88 ILE A C 1
ATOM 1385 O O . ILE A 1 88 ? 9.131 1.523 -2.542 1.00 0.35 88 ILE A O 1
ATOM 1401 N N . SER A 1 89 ? 10.734 0.128 -3.089 1.00 0.30 89 SER A N 1
ATOM 1402 C CA . SER A 1 89 ? 10.885 -0.317 -1.678 1.00 0.35 89 SER A CA 1
ATOM 1403 C C . SER A 1 89 ? 12.159 -1.155 -1.537 1.00 0.52 89 SER A C 1
ATOM 1404 O O . SER A 1 89 ? 13.137 -0.721 -0.962 1.00 1.29 89 SER A O 1
ATOM 1412 N N . ALA A 1 90 ? 12.155 -2.353 -2.055 1.00 0.55 90 ALA A N 1
ATOM 1413 C CA . ALA A 1 90 ? 13.366 -3.215 -1.948 1.00 0.54 90 ALA A CA 1
ATOM 1414 C C . ALA A 1 90 ? 13.620 -3.911 -3.287 1.00 0.59 90 ALA A C 1
ATOM 1415 O O . ALA A 1 90 ? 14.022 -5.057 -3.336 1.00 0.87 90 ALA A O 1
ATOM 1422 N N . GLY A 1 91 ? 13.389 -3.228 -4.374 1.00 0.64 91 GLY A N 1
ATOM 1423 C CA . GLY A 1 91 ? 13.617 -3.851 -5.708 1.00 0.77 91 GLY A CA 1
ATOM 1424 C C . GLY A 1 91 ? 12.275 -4.073 -6.409 1.00 0.77 91 GLY A C 1
ATOM 1425 O O . GLY A 1 91 ? 12.124 -4.974 -7.210 1.00 0.90 91 GLY A O 1
ATOM 1429 N N . SER A 1 92 ? 11.298 -3.259 -6.114 1.00 0.69 92 SER A N 1
ATOM 1430 C CA . SER A 1 92 ? 9.968 -3.426 -6.765 1.00 0.76 92 SER A CA 1
ATOM 1431 C C . SER A 1 92 ? 9.333 -2.051 -6.984 1.00 0.82 92 SER A C 1
ATOM 1432 O O . SER A 1 92 ? 8.952 -1.377 -6.048 1.00 1.66 92 SER A O 1
ATOM 1440 N N . GLU A 1 93 ? 9.217 -1.631 -8.214 1.00 0.48 93 GLU A N 1
ATOM 1441 C CA . GLU A 1 93 ? 8.607 -0.300 -8.492 1.00 0.37 93 GLU A CA 1
ATOM 1442 C C . GLU A 1 93 ? 7.084 -0.436 -8.553 1.00 0.36 93 GLU A C 1
ATOM 1443 O O . GLU A 1 93 ? 6.492 -0.427 -9.614 1.00 0.49 93 GLU A O 1
ATOM 1455 N N . LEU A 1 94 ? 6.444 -0.561 -7.422 1.00 0.31 94 LEU A N 1
ATOM 1456 C CA . LEU A 1 94 ? 4.960 -0.695 -7.417 1.00 0.31 94 LEU A CA 1
ATOM 1457 C C . LEU A 1 94 ? 4.342 0.525 -8.102 1.00 0.30 94 LEU A C 1
ATOM 1458 O O . LEU A 1 94 ? 4.267 1.597 -7.534 1.00 0.34 94 LEU A O 1
ATOM 1474 N N . CYS A 1 95 ? 3.904 0.375 -9.322 1.00 0.30 95 CYS A N 1
ATOM 1475 C CA . CYS A 1 95 ? 3.298 1.529 -10.043 1.00 0.31 95 CYS A CA 1
ATOM 1476 C C . CYS A 1 95 ? 1.783 1.533 -9.831 1.00 0.30 95 CYS A C 1
ATOM 1477 O O . CYS A 1 95 ? 1.135 0.507 -9.895 1.00 0.43 95 CYS A O 1
ATOM 1485 N N . LEU A 1 96 ? 1.215 2.681 -9.584 1.00 0.24 96 LEU A N 1
ATOM 1486 C CA . LEU A 1 96 ? -0.258 2.754 -9.372 1.00 0.24 96 LEU A CA 1
ATOM 1487 C C . LEU A 1 96 ? -0.936 3.159 -10.683 1.00 0.28 96 LEU A C 1
ATOM 1488 O O . LEU A 1 96 ? -0.361 3.848 -11.501 1.00 0.44 96 LEU A O 1
ATOM 1504 N N . GLN A 1 97 ? -2.153 2.734 -10.893 1.00 0.22 97 GLN A N 1
ATOM 1505 C CA . GLN A 1 97 ? -2.856 3.095 -12.156 1.00 0.28 97 GLN A CA 1
ATOM 1506 C C . GLN A 1 97 ? -4.329 3.391 -11.865 1.00 0.26 97 GLN A C 1
ATOM 1507 O O . GLN A 1 97 ? -4.861 4.400 -12.285 1.00 0.31 97 GLN A O 1
ATOM 1521 N N . GLN A 1 98 ? -4.998 2.522 -11.155 1.00 0.22 98 GLN A N 1
ATOM 1522 C CA . GLN A 1 98 ? -6.438 2.765 -10.851 1.00 0.23 98 GLN A CA 1
ATOM 1523 C C . GLN A 1 98 ? -6.754 2.284 -9.421 1.00 0.20 98 GLN A C 1
ATOM 1524 O O . GLN A 1 98 ? -6.500 1.141 -9.101 1.00 0.28 98 GLN A O 1
ATOM 1538 N N . PRO A 1 99 ? -7.308 3.150 -8.597 1.00 0.18 99 PRO A N 1
ATOM 1539 C CA . PRO A 1 99 ? -7.653 2.778 -7.233 1.00 0.18 99 PRO A CA 1
ATOM 1540 C C . PRO A 1 99 ? -8.909 1.903 -7.240 1.00 0.15 99 PRO A C 1
ATOM 1541 O O . PRO A 1 99 ? -9.848 2.160 -7.967 1.00 0.23 99 PRO A O 1
ATOM 1552 N N . VAL A 1 100 ? -8.937 0.868 -6.445 1.00 0.14 100 VAL A N 1
ATOM 1553 C CA . VAL A 1 100 ? -10.138 -0.014 -6.422 1.00 0.21 100 VAL A CA 1
ATOM 1554 C C . VAL A 1 100 ? -11.338 0.775 -5.851 1.00 0.28 100 VAL A C 1
ATOM 1555 O O . VAL A 1 100 ? -11.746 1.762 -6.431 1.00 0.73 100 VAL A O 1
ATOM 1568 N N . GLU A 1 101 ? -11.917 0.378 -4.736 1.00 0.38 101 GLU A N 1
ATOM 1569 C CA . GLU A 1 101 ? -13.075 1.150 -4.197 1.00 0.38 101 GLU A CA 1
ATOM 1570 C C . GLU A 1 101 ? -13.651 0.440 -2.967 1.00 0.32 101 GLU A C 1
ATOM 1571 O O . GLU A 1 101 ? -13.991 -0.725 -3.013 1.00 0.44 101 GLU A O 1
ATOM 1583 N N . ARG A 1 102 ? -13.772 1.140 -1.872 1.00 0.30 102 ARG A N 1
ATOM 1584 C CA . ARG A 1 102 ? -14.336 0.517 -0.640 1.00 0.32 102 ARG A CA 1
ATOM 1585 C C . ARG A 1 102 ? -15.185 1.551 0.107 1.00 0.35 102 ARG A C 1
ATOM 1586 O O . ARG A 1 102 ? -16.399 1.501 0.084 1.00 0.40 102 ARG A O 1
ATOM 1607 N N . LYS A 1 103 ? -14.557 2.495 0.761 1.00 0.35 103 LYS A N 1
ATOM 1608 C CA . LYS A 1 103 ? -15.330 3.537 1.499 1.00 0.41 103 LYS A CA 1
ATOM 1609 C C . LYS A 1 103 ? -16.342 2.871 2.438 1.00 0.47 103 LYS A C 1
ATOM 1610 O O . LYS A 1 103 ? -17.527 2.856 2.172 1.00 0.56 103 LYS A O 1
ATOM 1629 N N . LEU A 1 104 ? -15.891 2.325 3.536 1.00 0.58 104 LEU A N 1
ATOM 1630 C CA . LEU A 1 104 ? -16.842 1.670 4.480 1.00 0.65 104 LEU A CA 1
ATOM 1631 C C . LEU A 1 104 ? -16.072 1.005 5.625 1.00 0.75 104 LEU A C 1
ATOM 1632 O O . LEU A 1 104 ? -16.488 1.041 6.765 1.00 1.37 104 LEU A O 1
AT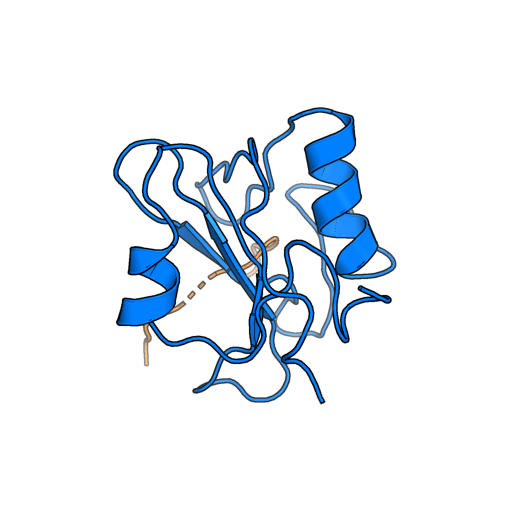OM 1648 N N . LEU A 1 105 ? -14.957 0.393 5.333 1.00 0.49 105 LEU A N 1
ATOM 1649 C CA . LEU A 1 105 ? -14.172 -0.275 6.411 1.00 0.54 105 LEU A CA 1
ATOM 1650 C C . LEU A 1 105 ? -13.358 0.772 7.178 1.00 0.69 105 LEU A C 1
ATOM 1651 O O . LEU A 1 105 ? -13.664 1.947 7.150 1.00 1.21 105 LEU A O 1
ATOM 1667 N N . GLU A 1 106 ? -12.326 0.356 7.867 1.00 0.51 106 GLU A N 1
ATOM 1668 C CA . GLU A 1 106 ? -11.503 1.333 8.637 1.00 0.66 106 GLU A CA 1
ATOM 1669 C C . GLU A 1 106 ? -12.351 1.918 9.769 1.00 1.37 106 GLU A C 1
ATOM 1670 O O . GLU A 1 106 ? -13.163 2.797 9.559 1.00 2.10 106 GLU A O 1
ATOM 1682 N N . HIS A 1 107 ? -12.169 1.438 10.969 1.00 1.88 107 HIS A N 1
ATOM 1683 C CA . HIS A 1 107 ? -12.966 1.969 12.112 1.00 2.64 107 HIS A CA 1
ATOM 1684 C C . HIS A 1 107 ? -12.140 1.874 13.397 1.00 3.24 107 HIS A C 1
ATOM 1685 O O . HIS A 1 107 ? -11.825 0.764 13.794 1.00 3.66 107 HIS A O 1
ATOM 1700 N N . GLY B 2 1 ? 13.506 -16.696 10.732 1.00 7.76 201 GLY B N 1
ATOM 1701 C CA . GLY B 2 1 ? 12.609 -15.804 11.457 1.00 7.09 201 GLY B CA 1
ATOM 1702 C C . GLY B 2 1 ? 11.194 -15.828 10.877 1.00 6.37 201 GLY B C 1
ATOM 1703 O O . GLY B 2 1 ? 10.215 -15.711 11.587 1.00 6.61 201 GLY B O 1
ATOM 1709 N N . HIS B 2 2 ? 11.172 -15.984 9.582 1.00 5.84 202 HIS B N 1
ATOM 1710 C CA . HIS B 2 2 ? 11.787 -14.968 8.751 1.00 5.48 202 HIS B CA 1
ATOM 1711 C C . HIS B 2 2 ? 10.953 -13.686 8.789 1.00 5.06 202 HIS B C 1
ATOM 1712 O O . HIS B 2 2 ? 10.943 -12.965 9.767 1.00 5.38 202 HIS B O 1
ATOM 1726 N N . ASP B 2 3 ? 10.284 -13.474 7.689 1.00 4.76 203 ASP B N 1
ATOM 1727 C CA . ASP B 2 3 ? 9.000 -14.127 7.523 1.00 4.44 203 ASP B CA 1
ATOM 1728 C C . ASP B 2 3 ? 8.573 -14.075 6.054 1.00 4.00 203 ASP B C 1
ATOM 1729 O O . ASP B 2 3 ? 9.392 -14.054 5.157 1.00 4.58 203 ASP B O 1
ATOM 1738 N N . GLY B 2 4 ? 7.278 -14.058 5.895 1.00 3.37 204 GLY B N 1
ATOM 1739 C CA . GLY B 2 4 ? 6.710 -13.134 4.932 1.00 2.97 204 GLY B CA 1
ATOM 1740 C C . GLY B 2 4 ? 6.527 -11.751 5.560 1.00 2.14 204 GLY B C 1
ATOM 1741 O O . GLY B 2 4 ? 5.426 -11.326 5.849 1.00 2.60 204 GLY B O 1
ATOM 1745 N N . LEU B 2 5 ? 7.652 -11.114 5.739 1.00 1.72 205 LEU B N 1
ATOM 1746 C CA . LEU B 2 5 ? 7.949 -9.978 4.888 1.00 1.84 205 LEU B CA 1
ATOM 1747 C C . LEU B 2 5 ? 6.787 -9.726 3.926 1.00 1.67 205 LEU B C 1
ATOM 1748 O O . LEU B 2 5 ? 6.574 -10.462 2.983 1.00 2.50 205 LEU B O 1
ATOM 1788 N N . GL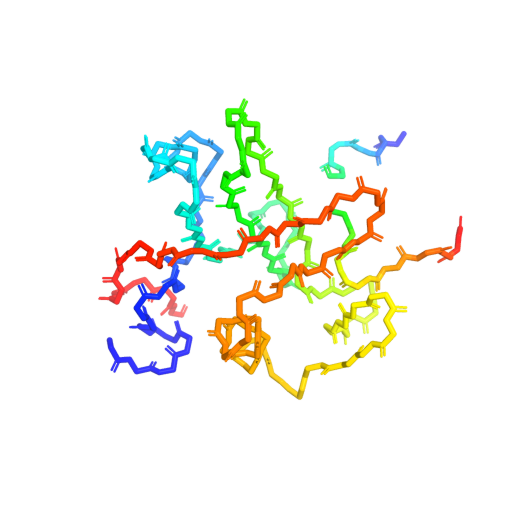N B 2 7 ? 7.311 -5.454 3.149 1.00 0.68 207 GLN B N 1
ATOM 1789 C CA . GLN B 2 7 ? 8.591 -4.926 2.722 1.00 0.56 207 GLN B CA 1
ATOM 1790 C C . GLN B 2 7 ? 9.004 -3.761 3.629 1.00 0.71 207 GLN B C 1
ATOM 1791 O O . GLN B 2 7 ? 8.933 -3.846 4.839 1.00 1.60 207 GLN B O 1
ATOM 1805 N N . GLY B 2 8 ? 9.426 -2.714 2.973 1.00 0.73 208 GLY B N 1
ATOM 1806 C CA . GLY B 2 8 ? 8.594 -1.526 2.956 1.00 0.80 208 GLY B CA 1
ATOM 1807 C C . GLY B 2 8 ? 9.053 -0.566 1.857 1.00 0.67 208 GLY B C 1
ATOM 1808 O O . GLY B 2 8 ? 10.157 -0.656 1.358 1.00 1.72 208 GLY B O 1
ATOM 1812 N N . LEU B 2 9 ? 8.149 0.320 1.537 1.00 0.57 209 LEU B N 1
ATOM 1813 C CA . LEU B 2 9 ? 8.582 1.648 1.143 1.00 0.38 209 LEU B CA 1
ATOM 1814 C C . LEU B 2 9 ? 8.950 2.469 2.382 1.00 0.82 209 LEU B C 1
ATOM 1815 O O . LEU B 2 9 ? 8.221 2.513 3.353 1.00 1.27 209 LEU B O 1
ATOM 1831 N N . SER B 2 10 ? 10.095 3.088 2.270 1.00 1.13 210 SER B N 1
ATOM 1832 C CA . SER B 2 10 ? 11.307 2.299 2.146 1.00 0.85 210 SER B CA 1
ATOM 1833 C C . SER B 2 10 ? 11.911 2.047 3.528 1.00 1.00 210 SER B C 1
ATOM 1834 O O . SER B 2 10 ? 11.758 2.834 4.439 1.00 1.59 210 SER B O 1
ATOM 1842 N N . THR B 2 11 ? 12.583 0.929 3.602 1.00 1.31 211 THR B N 1
ATOM 1843 C CA . T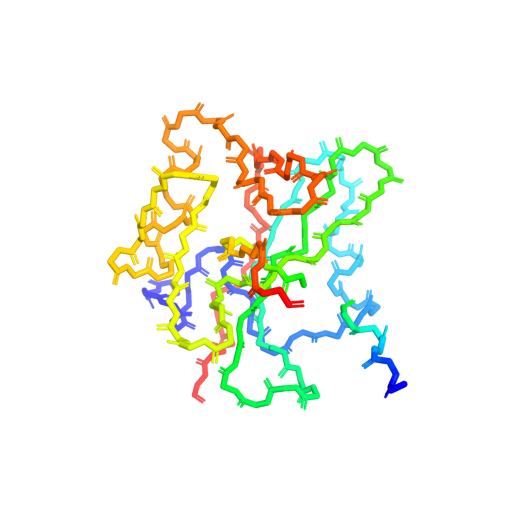HR B 2 11 ? 14.008 0.950 3.322 1.00 1.55 211 THR B CA 1
ATOM 1844 C C . THR B 2 11 ? 14.652 -0.345 3.828 1.00 1.85 211 THR B C 1
ATOM 1845 O O . THR B 2 11 ? 14.043 -1.397 3.825 1.00 2.58 211 THR B O 1
ATOM 1856 N N . ALA B 2 12 ? 15.879 -0.188 4.243 1.00 2.24 212 ALA B N 1
ATOM 1857 C CA . ALA B 2 12 ? 16.962 -0.423 3.308 1.00 2.82 212 ALA B CA 1
ATOM 1858 C C . ALA B 2 12 ? 18.218 -0.872 4.059 1.00 3.12 212 ALA B C 1
ATOM 1859 O O . ALA B 2 12 ? 19.302 -0.914 3.512 1.00 3.65 212 ALA B O 1
ATOM 1866 N N . THR B 2 13 ? 17.990 -1.190 5.304 1.00 3.38 213 THR B N 1
ATOM 1867 C CA . THR B 2 13 ? 18.941 -0.768 6.313 1.00 4.05 213 THR B CA 1
ATOM 1868 C C . THR B 2 13 ? 18.545 -1.337 7.677 1.00 4.21 213 THR B C 1
ATOM 1869 O O . THR B 2 13 ? 17.500 -1.028 8.214 1.00 4.63 213 THR B O 1
ATOM 1880 N N . LYS B 2 14 ? 19.433 -2.157 8.169 1.00 4.36 214 LYS B N 1
ATOM 1881 C CA . LYS B 2 14 ? 19.675 -3.410 7.479 1.00 4.59 214 LYS B CA 1
ATOM 1882 C C . LYS B 2 14 ? 19.723 -4.563 8.484 1.00 4.93 214 LYS B C 1
ATOM 1883 O O . LYS B 2 14 ? 19.873 -5.694 8.051 1.00 5.37 214 LYS B O 1
#

GO terms:
  GO:0071363 cellular response to growth factor stimulus (P, IDA)
  GO:0005168 neurotrophin TRKA receptor binding (F, IPI)
  GO:0005515 protein binding (F, IPI)
  GO:0046875 ephrin receptor binding (F, IPI)
  GO:0005068 transmembrane receptor protein tyrosine kinase adaptor activity (F, TAS)
  GO:0007173 epidermal growth factor receptor signaling pathway (P, TAS)
  GO:0008284 positive regulation of cell population proliferation (P, TAS)
  GO:0005829 cytosol (C, TAS)
  GO:0005886 plasma membrane (C, TAS)
  GO:0005829 cytosol (C, IDA)
  GO:0042742 defense response to bacterium (P, IMP)
  GO:0043066 negative regulation of apoptotic process (P, IMP)
  GO:0045892 negative regulation of DNA-templated transcription (P, IMP)
  GO:0045893 positive regulation of DNA-templated transcription (P, IMP)
  GO:0001784 phosphotyrosine residue binding (F, IPI)
  GO:0005886 plasma membrane (C, IDA)
  GO:0043410 positive regulation of MAPK cascade (P, IDA)
  GO:0005543 phospholipid binding (F, TAS)
  GO:0005158 insulin receptor binding (F, IPI)
  GO:0005159 insulin-like growth factor receptor binding (F, IPI)

Sequence (120 aa):
AEQLRGEPWFHGKLSRREAEALLQLNGDFLVRESTTTPGQYVLTGSQSGQPKHLLLVDPEGVVRTKDHRFESVSHLISYHMDNHLPIISAGSELCLQQPVERKLLEHGHDGLQGLSTATK

Organism: Homo sapiens (NCBI:txid9606)

B-factor: mean 1.08, std 1.3, range [0.14, 8.36]

Foldseek 3Di:
DDPLLFDFAEAEADDPVVQVVLAPDQAEKHKYAPPVDHPWMWMFHHNDPDTDIHIQQPPVGFGAAPDGGAPDSVSLVCVCVVPQWARHDPPDRHGHD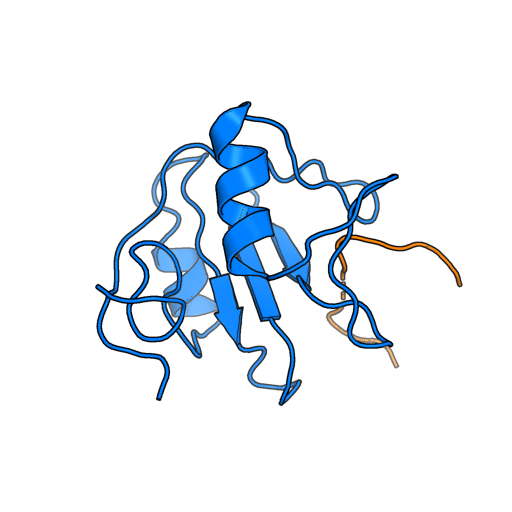HGGGHGHHDD/DDDPDADPDDDDD

Solvent-accessible surface area: 7498 Å² total

CATH classification: 3.30.505.10